Protein AF-A0A0C2GI86-F1 (afdb_monomer_lite)

pLDDT: mean 71.58, std 22.81, range [24.59, 97.38]

InterPro domains:
  IPR001680 WD40 repeat [PS50082] (89-107)
  IPR001680 WD40 repeat [SM00320] (8-50)
  IPR001680 WD40 repeat [SM00320] (57-102)
  IPR015943 WD40/YVTN repeat-like-containing domain superfamily [G3DSA:2.130.10.10] (7-127)
  IPR036322 WD40-repeat-containing domain superfamily [SSF50978] (24-114)
  IPR052779 WD repeat-containing protein 62 [PTHR45589] (11-136)

Radius of gyration: 18.7 Å; chains: 1; bounding box: 37×48×56 Å

Organism: NCBI:txid51022

Foldseek 3Di:
DPPLPDPDPVSVVDDDPPDDDFDFQEKDWDPDPQIKIKTFTQQQKIWIWTQDPPNVDIDTPDMDSNALGGWNYKAADDPVDDADDHQKIWTDGPQQKIWIFHPDDDPDDPHCLDDQPPVDNGTSDIDGNDPDRPSRDDPPPDPPDDDDDDDDDDDDDPDDDDDDPPDDDDD

Sequence (171 aa):
MDPAVASTAELLEVHPQGVTYPDVRALCCTSTAPETFISAYSDRSMFVFRRGDNPNQWSKLSSAMAHVGAVTAVKRYPSRFPYLPTGSFITGGVDGTVRIWSMEKNEDQICSVPGKNLLSPTLKKIIHVEENFASLVEPRGGEVPQETSNSSCLLIPIKSRLFCQIKDNLI

Secondary structure (DSSP, 8-state):
--GGG--SHHHHS---TT--PPPEEEEEE-SSSSPEEEEEETTSEEEEEEE-SSTT-EEEEEEEE--SS-EEEEEEPPTT-TTS-TT-EEEEETTSEEEEE--S--S--SS------SS-TTEEEEEES-S--GGGSPPP----PPP------------------------

Structure (mmCIF, N/CA/C/O backbone):
data_AF-A0A0C2GI86-F1
#
_entry.id   AF-A0A0C2GI86-F1
#
loop_
_atom_site.group_PDB
_atom_site.id
_atom_site.type_symbol
_atom_site.label_atom_id
_atom_site.label_alt_id
_atom_site.label_comp_id
_atom_site.label_asym_id
_atom_site.label_entity_id
_atom_site.label_seq_id
_atom_site.pdbx_PDB_ins_code
_atom_site.Cartn_x
_atom_site.Cartn_y
_atom_si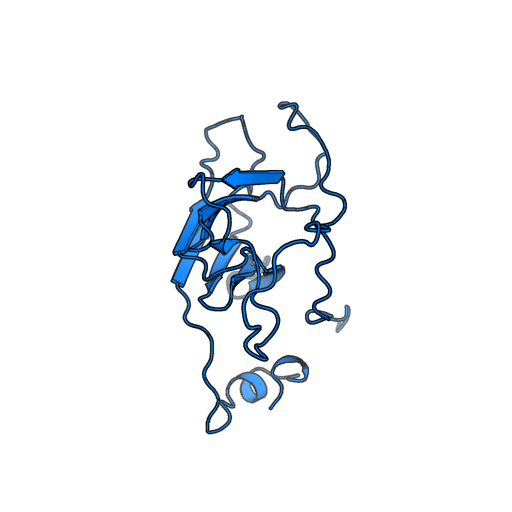te.Cartn_z
_atom_site.occupancy
_atom_site.B_iso_or_equiv
_atom_site.auth_seq_id
_atom_site.auth_comp_id
_atom_site.auth_asym_id
_atom_site.auth_atom_id
_atom_site.pdbx_PDB_model_num
ATOM 1 N N . MET A 1 1 ? 1.540 -27.333 -3.581 1.00 49.41 1 MET A N 1
ATOM 2 C CA . MET A 1 1 ? 2.927 -26.864 -3.709 1.00 49.41 1 MET A CA 1
ATOM 3 C C . MET A 1 1 ? 3.044 -25.570 -2.925 1.00 49.41 1 MET A C 1
ATOM 5 O O . MET A 1 1 ? 2.104 -24.787 -2.981 1.00 49.41 1 MET A O 1
ATOM 9 N N . ASP A 1 2 ? 4.120 -25.368 -2.166 1.00 45.53 2 ASP A N 1
ATOM 10 C CA . ASP A 1 2 ? 4.403 -24.056 -1.578 1.00 45.53 2 ASP A CA 1
ATOM 11 C C . ASP A 1 2 ? 4.848 -23.107 -2.711 1.00 45.53 2 ASP A C 1
ATOM 13 O O . ASP A 1 2 ? 5.862 -23.387 -3.357 1.00 45.53 2 ASP A O 1
ATOM 17 N N . PRO A 1 3 ? 4.114 -22.016 -3.006 1.00 50.34 3 PRO A N 1
ATOM 18 C CA . PRO A 1 3 ? 4.512 -21.078 -4.054 1.00 50.34 3 PRO A CA 1
ATOM 19 C C . PRO A 1 3 ? 5.892 -20.450 -3.790 1.00 50.34 3 PRO A C 1
ATOM 21 O O . PRO A 1 3 ? 6.529 -19.978 -4.727 1.00 50.34 3 PRO A O 1
ATOM 24 N N . ALA A 1 4 ? 6.402 -20.486 -2.551 1.00 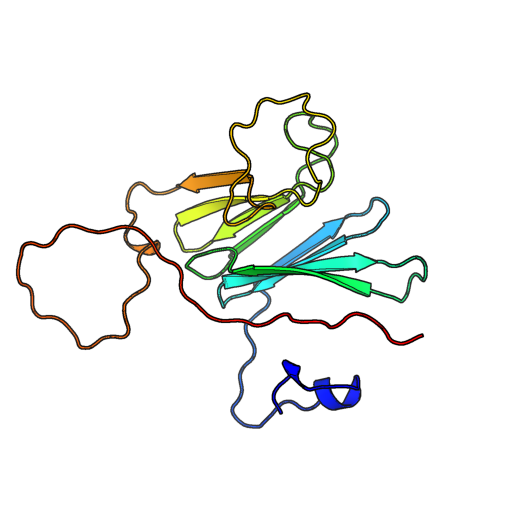43.72 4 ALA A N 1
ATOM 25 C CA . ALA A 1 4 ? 7.735 -19.997 -2.208 1.00 43.72 4 ALA A CA 1
ATOM 26 C C . ALA A 1 4 ? 8.892 -20.890 -2.700 1.00 43.72 4 ALA A C 1
ATOM 28 O O . ALA A 1 4 ? 10.037 -20.438 -2.692 1.00 43.72 4 ALA A O 1
ATOM 29 N N . VAL A 1 5 ? 8.625 -22.130 -3.134 1.00 47.97 5 VAL A N 1
ATOM 30 C CA . VAL A 1 5 ? 9.638 -23.033 -3.722 1.00 47.97 5 VAL A CA 1
ATOM 31 C C . VAL A 1 5 ? 9.468 -23.231 -5.230 1.00 47.97 5 VAL A C 1
ATOM 33 O O . VAL A 1 5 ? 10.187 -24.029 -5.830 1.00 47.97 5 VAL A O 1
ATOM 36 N N . ALA A 1 6 ? 8.526 -22.523 -5.858 1.00 45.94 6 ALA A N 1
ATOM 37 C CA . ALA A 1 6 ? 8.321 -22.604 -7.296 1.00 45.94 6 ALA A CA 1
ATOM 38 C C . ALA A 1 6 ? 9.479 -21.933 -8.048 1.00 45.94 6 ALA A C 1
ATOM 40 O O . ALA A 1 6 ? 9.755 -20.747 -7.874 1.00 45.94 6 ALA A O 1
ATOM 41 N N . SER A 1 7 ? 10.166 -22.710 -8.885 1.00 54.75 7 SER A N 1
ATOM 42 C CA . SER A 1 7 ? 11.280 -22.250 -9.722 1.00 54.75 7 SER A CA 1
ATOM 43 C C . SER A 1 7 ? 10.877 -21.971 -11.171 1.00 54.75 7 SER A C 1
ATOM 45 O O . SER A 1 7 ? 11.670 -21.404 -11.919 1.00 54.75 7 SER A O 1
ATOM 47 N N . THR A 1 8 ? 9.662 -22.351 -11.575 1.00 53.25 8 THR A N 1
ATOM 48 C CA . THR A 1 8 ? 9.111 -22.089 -12.911 1.00 53.25 8 THR A CA 1
ATOM 49 C C . THR A 1 8 ? 7.710 -21.493 -12.809 1.00 53.25 8 THR A C 1
ATOM 51 O O . THR A 1 8 ? 7.035 -21.630 -11.786 1.00 53.25 8 THR A O 1
ATOM 54 N N . ALA A 1 9 ? 7.267 -20.819 -13.873 1.00 58.44 9 ALA A N 1
ATOM 55 C CA . ALA A 1 9 ? 5.912 -20.281 -13.948 1.00 58.44 9 ALA A CA 1
ATOM 56 C C . ALA A 1 9 ? 4.857 -21.400 -13.921 1.00 58.44 9 ALA A C 1
ATOM 58 O O . ALA A 1 9 ? 3.862 -21.259 -13.222 1.00 58.44 9 ALA A O 1
ATOM 59 N N . GLU A 1 10 ? 5.110 -22.545 -14.567 1.00 61.53 10 GLU A N 1
ATOM 60 C CA . GLU A 1 10 ? 4.167 -23.679 -14.566 1.00 61.53 10 GLU A CA 1
ATOM 61 C C . GLU A 1 10 ? 3.954 -24.252 -13.158 1.00 61.53 10 GLU A C 1
ATOM 63 O O . GLU A 1 10 ? 2.867 -24.702 -12.809 1.00 61.53 10 GLU A O 1
ATOM 68 N N . LEU A 1 11 ? 4.981 -24.200 -12.306 1.00 56.94 11 LEU A N 1
ATOM 69 C CA . LEU A 1 11 ? 4.880 -24.614 -10.909 1.00 56.94 11 LEU A CA 1
ATOM 70 C C . LEU A 1 11 ? 3.994 -23.669 -10.077 1.00 56.94 11 LEU A C 1
ATOM 72 O O . LEU A 1 11 ? 3.358 -24.111 -9.120 1.00 56.94 11 LEU A O 1
ATOM 76 N N . LEU A 1 12 ? 3.906 -22.391 -10.460 1.00 57.06 12 LEU A N 1
ATOM 77 C CA . LEU A 1 12 ? 2.974 -21.423 -9.872 1.00 57.06 12 LEU A CA 1
ATOM 78 C C . LEU A 1 12 ? 1.537 -21.596 -10.389 1.00 57.06 12 LEU A C 1
ATOM 80 O O . LEU A 1 12 ? 0.605 -21.150 -9.723 1.00 57.06 12 LEU A O 1
ATOM 84 N N . GLU A 1 13 ? 1.341 -22.256 -11.534 1.00 59.75 13 GLU A N 1
ATOM 85 C CA . GLU A 1 13 ? 0.009 -22.566 -12.077 1.00 59.75 13 GLU A CA 1
ATOM 86 C C . GLU A 1 13 ? -0.670 -23.740 -11.350 1.00 59.75 13 GLU A C 1
ATOM 88 O O . GLU A 1 13 ? -1.875 -23.962 -11.493 1.00 59.75 13 GLU A O 1
ATOM 93 N N . VAL A 1 14 ? 0.072 -24.481 -10.519 1.00 64.12 14 VAL A N 1
ATOM 94 C CA . VAL A 1 14 ? -0.475 -25.587 -9.728 1.00 64.12 14 VAL A CA 1
ATOM 95 C C . VAL A 1 14 ? -1.225 -25.046 -8.513 1.00 64.12 14 VAL A C 1
ATOM 97 O O . VAL A 1 14 ? -0.643 -24.823 -7.451 1.00 64.12 14 VAL A O 1
ATOM 100 N N . HIS A 1 15 ? -2.546 -24.916 -8.639 1.00 65.00 15 HIS A N 1
ATOM 101 C CA . HIS A 1 15 ? -3.435 -24.649 -7.510 1.00 65.00 15 HIS A CA 1
ATOM 102 C C . HIS A 1 15 ? -3.737 -25.946 -6.736 1.00 65.00 15 HIS A C 1
ATOM 104 O O . HIS A 1 15 ? -4.450 -26.813 -7.252 1.00 65.00 15 HIS A O 1
ATOM 110 N N . PRO A 1 16 ? -3.213 -26.138 -5.510 1.00 74.38 16 PRO A N 1
ATOM 111 C CA . PRO A 1 16 ? -3.448 -27.373 -4.768 1.00 74.38 16 PRO A CA 1
ATOM 112 C C . PRO A 1 16 ? -4.926 -27.504 -4.379 1.00 74.38 16 PRO A C 1
ATOM 114 O O . PRO A 1 16 ? -5.572 -26.518 -4.026 1.00 74.38 16 PRO A O 1
ATOM 117 N N . GLN A 1 17 ? -5.468 -28.725 -4.402 1.00 75.75 17 GLN A N 1
ATOM 118 C CA . GLN A 1 17 ? -6.853 -28.957 -3.983 1.00 75.75 17 GLN A CA 1
ATOM 119 C C . GLN A 1 17 ? -7.080 -28.517 -2.530 1.00 75.75 17 GLN A C 1
ATOM 121 O O . GLN A 1 17 ? -6.270 -28.805 -1.650 1.00 75.75 17 GLN A O 1
ATOM 126 N N . GLY A 1 18 ? -8.201 -27.834 -2.288 1.00 78.19 18 GLY A N 1
ATOM 127 C CA . GLY A 1 18 ? -8.594 -27.361 -0.958 1.00 78.19 18 GLY A CA 1
ATOM 128 C C . GLY A 1 18 ? -7.862 -26.105 -0.472 1.00 78.19 18 GLY A C 1
ATOM 129 O O . GLY A 1 18 ? -8.077 -25.697 0.666 1.00 78.19 18 GLY A O 1
ATOM 130 N N . VAL A 1 19 ? -7.016 -25.489 -1.302 1.00 76.19 19 VAL A N 1
ATOM 131 C CA . VAL A 1 19 ? -6.406 -24.186 -1.008 1.00 76.19 19 VAL A CA 1
ATOM 132 C C . VAL A 1 19 ? -7.310 -23.069 -1.531 1.00 76.19 19 VAL A C 1
ATOM 134 O O . VAL A 1 19 ? -7.966 -23.218 -2.558 1.00 76.19 19 VAL A O 1
ATOM 137 N N . THR A 1 20 ? -7.341 -21.951 -0.810 1.00 76.31 20 THR A N 1
ATOM 138 C CA . THR A 1 20 ? -7.996 -20.714 -1.241 1.00 76.31 20 THR A CA 1
ATOM 139 C C . THR A 1 20 ? -6.972 -19.596 -1.158 1.00 76.31 20 THR A C 1
ATOM 141 O O . THR A 1 20 ? -6.382 -19.373 -0.099 1.00 76.31 20 THR A O 1
ATOM 144 N N . TYR A 1 21 ? -6.746 -18.894 -2.265 1.00 76.06 21 TYR A N 1
ATOM 145 C CA . TYR A 1 21 ? -5.915 -17.695 -2.267 1.00 76.06 21 TYR A CA 1
ATOM 146 C C . TYR A 1 21 ? -6.706 -16.477 -1.789 1.00 76.06 21 TYR A C 1
ATOM 148 O O . TYR A 1 21 ? -7.921 -16.424 -1.979 1.00 76.06 21 TYR A O 1
ATOM 156 N N . PRO A 1 22 ? -6.038 -15.497 -1.162 1.00 78.44 22 PRO A N 1
ATOM 157 C CA . PRO A 1 22 ? -6.709 -14.289 -0.718 1.00 78.44 22 PRO A CA 1
ATOM 158 C C . PRO A 1 22 ? -7.231 -13.475 -1.906 1.00 78.44 22 PRO A C 1
ATOM 160 O O . PRO A 1 22 ? -6.565 -13.347 -2.936 1.00 78.44 22 PRO A O 1
ATOM 163 N N . ASP A 1 23 ? -8.403 -12.870 -1.730 1.00 85.50 23 ASP A N 1
ATOM 164 C CA . ASP A 1 23 ? -8.996 -12.003 -2.741 1.00 85.50 23 ASP A CA 1
ATOM 165 C C . ASP A 1 23 ? -8.127 -10.762 -2.938 1.00 85.50 23 ASP A C 1
ATOM 167 O O . ASP A 1 23 ? -7.755 -10.087 -1.971 1.00 85.50 23 ASP A O 1
ATOM 171 N N . VAL A 1 24 ? -7.901 -10.383 -4.194 1.00 88.19 24 VAL A N 1
ATOM 172 C CA . VAL A 1 24 ? -7.424 -9.038 -4.520 1.00 88.19 24 VAL A CA 1
ATOM 173 C C . VAL A 1 24 ? -8.559 -8.054 -4.243 1.00 88.19 24 VAL A C 1
ATOM 175 O O . VAL A 1 24 ? -9.597 -8.083 -4.903 1.00 88.19 24 VAL A O 1
ATOM 178 N N . ARG A 1 25 ? -8.370 -7.165 -3.268 1.00 90.19 25 ARG A N 1
ATOM 179 C CA . ARG A 1 25 ? -9.387 -6.187 -2.845 1.00 90.19 25 ARG A CA 1
ATOM 180 C C . ARG A 1 25 ? -9.196 -4.814 -3.463 1.00 90.19 25 ARG A C 1
ATOM 182 O O . ARG A 1 25 ? -10.170 -4.096 -3.665 1.00 90.19 25 ARG A O 1
ATOM 189 N N . ALA A 1 26 ? -7.958 -4.442 -3.768 1.00 92.50 26 ALA A N 1
ATOM 190 C CA . ALA A 1 26 ? -7.656 -3.157 -4.377 1.00 92.50 26 ALA A CA 1
ATOM 191 C C . ALA A 1 26 ? -6.398 -3.234 -5.241 1.00 92.50 26 ALA A C 1
ATOM 193 O O . ALA A 1 26 ? -5.414 -3.878 -4.874 1.00 92.50 26 ALA A O 1
ATOM 194 N N . LEU A 1 27 ? -6.434 -2.521 -6.367 1.00 93.75 27 LEU A N 1
ATOM 195 C CA . LEU A 1 27 ? -5.327 -2.388 -7.306 1.00 93.75 27 LEU A CA 1
ATOM 196 C C . LEU A 1 27 ? -5.051 -0.916 -7.603 1.00 93.75 27 LEU A C 1
ATOM 198 O O . LEU A 1 27 ? -5.970 -0.094 -7.646 1.00 93.75 27 LEU A O 1
ATOM 202 N N . CYS A 1 28 ? -3.785 -0.580 -7.836 1.00 93.00 28 CYS A N 1
ATOM 203 C CA . CYS A 1 28 ? -3.403 0.762 -8.255 1.00 93.00 28 CYS A CA 1
ATOM 204 C C . CYS A 1 28 ? -2.128 0.737 -9.104 1.00 93.00 28 CYS A C 1
ATOM 206 O O . CYS A 1 28 ? -1.122 0.190 -8.662 1.00 93.00 28 CYS A O 1
ATOM 208 N N . CYS A 1 29 ? -2.147 1.347 -10.290 1.00 87.81 29 CYS A N 1
ATOM 209 C CA . CYS A 1 29 ? -0.968 1.510 -11.144 1.00 87.81 29 CYS A CA 1
ATOM 210 C C . CYS A 1 29 ? -0.501 2.973 -11.205 1.00 87.81 29 CYS A C 1
ATOM 212 O O . CYS A 1 29 ? -1.275 3.903 -10.956 1.00 87.81 29 CYS A O 1
ATOM 214 N N . THR A 1 30 ? 0.774 3.188 -11.529 1.00 80.12 30 THR A N 1
ATOM 215 C CA . THR A 1 30 ? 1.273 4.487 -11.996 1.00 80.12 30 THR A CA 1
ATOM 216 C C . THR A 1 30 ? 1.250 4.524 -13.513 1.00 80.12 30 THR A C 1
ATOM 218 O O . THR A 1 30 ? 1.459 3.508 -14.149 1.00 80.12 30 THR A O 1
ATOM 221 N N . SER A 1 31 ? 1.020 5.694 -14.102 1.00 67.81 31 SER A N 1
ATOM 222 C CA . SER A 1 31 ? 1.203 5.922 -15.543 1.00 67.81 31 SER A CA 1
ATOM 223 C C . SER A 1 31 ? 2.566 6.546 -15.872 1.00 67.81 31 SER A C 1
ATOM 225 O O . SER A 1 31 ? 2.921 6.690 -17.037 1.00 67.81 31 SER A O 1
ATOM 227 N N . THR A 1 32 ? 3.333 6.936 -14.849 1.00 69.88 32 THR A N 1
ATOM 228 C CA . THR A 1 32 ? 4.669 7.533 -14.973 1.00 69.88 32 THR A CA 1
ATOM 229 C C . THR A 1 32 ? 5.757 6.472 -14.844 1.00 69.88 32 THR A C 1
ATOM 231 O O . THR A 1 32 ? 5.641 5.583 -13.997 1.00 69.88 32 THR A O 1
ATOM 234 N N . ALA A 1 33 ? 6.818 6.597 -15.645 1.00 68.50 33 ALA A N 1
ATOM 235 C CA . ALA A 1 33 ? 7.956 5.682 -15.647 1.00 68.50 33 ALA A CA 1
ATOM 236 C C . ALA A 1 33 ? 8.891 5.890 -14.426 1.00 68.50 33 ALA A C 1
ATOM 238 O O . ALA A 1 33 ? 9.117 7.038 -14.041 1.00 68.50 33 ALA A O 1
ATOM 239 N N . PRO A 1 34 ? 9.462 4.814 -13.843 1.00 74.31 34 PRO A N 1
ATOM 240 C CA . PRO A 1 34 ? 9.133 3.419 -14.125 1.00 74.31 34 PRO A CA 1
ATOM 241 C C . PRO A 1 34 ? 7.736 3.074 -13.595 1.00 74.31 34 PRO A C 1
ATOM 243 O O . PRO A 1 34 ? 7.361 3.450 -12.482 1.00 74.31 34 PRO A O 1
ATOM 246 N N . GLU A 1 35 ? 6.964 2.358 -14.413 1.00 86.25 35 GLU A N 1
ATOM 247 C CA . GLU A 1 35 ? 5.601 1.971 -14.065 1.00 86.25 35 GLU A CA 1
ATOM 248 C C . GLU A 1 35 ? 5.619 1.059 -12.835 1.00 86.25 35 GLU A C 1
ATOM 250 O O . GLU A 1 35 ? 6.438 0.145 -12.723 1.00 86.25 35 GLU A O 1
ATOM 255 N N . THR A 1 36 ? 4.721 1.307 -11.892 1.00 87.94 36 THR A N 1
ATOM 256 C CA . THR A 1 36 ? 4.546 0.475 -10.708 1.00 87.94 36 THR A CA 1
ATOM 257 C C . THR A 1 36 ? 3.098 0.064 -10.590 1.00 87.94 36 THR A C 1
ATOM 259 O O . THR A 1 36 ? 2.190 0.812 -10.947 1.00 87.94 36 THR A O 1
ATOM 262 N N . PHE A 1 37 ? 2.888 -1.129 -10.061 1.00 90.88 37 PHE A N 1
ATOM 263 C CA . PHE A 1 37 ? 1.573 -1.679 -9.800 1.00 90.88 37 PHE A CA 1
ATOM 264 C C . PHE A 1 37 ? 1.525 -2.182 -8.363 1.00 90.88 37 PHE A C 1
ATOM 266 O O . PHE A 1 37 ? 2.469 -2.801 -7.876 1.00 90.88 37 PHE A O 1
ATOM 273 N N . ILE A 1 38 ? 0.434 -1.883 -7.672 1.00 92.56 38 ILE A N 1
ATOM 274 C CA . ILE A 1 38 ? 0.209 -2.244 -6.280 1.00 92.56 38 ILE A CA 1
ATOM 275 C C . ILE A 1 38 ? -1.031 -3.120 -6.229 1.00 92.56 38 ILE A C 1
ATOM 277 O O . ILE A 1 38 ? -2.092 -2.710 -6.700 1.00 92.56 38 ILE A O 1
ATOM 281 N N . SER A 1 39 ? -0.897 -4.288 -5.612 1.00 92.56 39 SER A N 1
ATOM 282 C CA . SER A 1 39 ? -2.002 -5.192 -5.305 1.00 92.56 39 SER A CA 1
ATOM 283 C C . SER A 1 39 ? -2.141 -5.342 -3.800 1.00 92.56 39 SER A C 1
ATOM 285 O O . SER A 1 39 ? -1.143 -5.627 -3.133 1.00 92.56 39 SER A O 1
ATOM 287 N N . ALA A 1 40 ? -3.351 -5.184 -3.273 1.00 94.06 40 ALA A N 1
ATOM 288 C CA . ALA A 1 40 ? -3.644 -5.398 -1.864 1.00 94.06 40 ALA A CA 1
ATOM 289 C C . ALA A 1 40 ? -4.798 -6.380 -1.666 1.00 94.06 40 ALA A C 1
ATOM 291 O O . ALA A 1 40 ? -5.736 -6.427 -2.469 1.00 94.06 40 ALA A O 1
ATOM 292 N N . TYR A 1 41 ? -4.705 -7.155 -0.590 1.00 92.94 41 TYR A N 1
ATOM 293 C CA . TYR A 1 41 ? -5.426 -8.412 -0.446 1.00 92.94 41 TYR A CA 1
ATOM 294 C C . TYR A 1 41 ? -6.279 -8.473 0.828 1.00 92.94 41 TYR A C 1
ATOM 296 O O . TYR A 1 41 ? -6.113 -7.693 1.776 1.00 92.94 41 TYR A O 1
ATOM 304 N N . SER A 1 42 ? -7.200 -9.437 0.860 1.00 93.12 42 SER A N 1
ATOM 305 C CA . SER A 1 42 ? -8.055 -9.716 2.020 1.00 93.12 42 SER A CA 1
ATOM 306 C C . SER A 1 42 ? -7.297 -10.282 3.225 1.00 93.12 42 SER A C 1
ATOM 308 O O . SER A 1 42 ? -7.762 -10.142 4.352 1.00 93.12 42 SER A O 1
ATOM 310 N N . ASP A 1 43 ? -6.119 -10.872 3.020 1.00 89.94 43 ASP A N 1
ATOM 311 C CA . ASP A 1 43 ? -5.250 -11.411 4.076 1.00 89.94 43 ASP A CA 1
ATOM 312 C C . ASP A 1 43 ? -4.305 -10.365 4.685 1.00 89.94 43 ASP A C 1
ATOM 314 O O . ASP A 1 43 ? -3.333 -10.718 5.353 1.00 89.94 43 ASP A O 1
ATOM 318 N N . ARG A 1 44 ? -4.607 -9.074 4.480 1.00 93.06 44 ARG A N 1
ATOM 319 C CA . ARG A 1 44 ? -3.855 -7.910 4.980 1.00 93.06 44 ARG A CA 1
ATOM 320 C C . ARG A 1 44 ? -2.572 -7.610 4.209 1.00 93.06 44 ARG A C 1
ATOM 322 O O . ARG A 1 44 ? -1.933 -6.587 4.473 1.00 93.06 44 ARG A O 1
ATOM 329 N N . SER A 1 45 ? -2.168 -8.478 3.287 1.00 90.94 45 SER A N 1
ATOM 330 C CA . SER A 1 45 ? -0.936 -8.290 2.537 1.00 90.94 45 SER A CA 1
ATOM 331 C C . SER A 1 45 ? -1.087 -7.222 1.448 1.00 90.94 45 SER A C 1
ATOM 333 O O . SER A 1 45 ? -2.177 -6.931 0.943 1.00 90.94 45 SER A O 1
ATOM 335 N N . MET A 1 46 ? 0.035 -6.605 1.086 1.00 92.31 46 MET A N 1
ATOM 336 C CA . MET A 1 46 ? 0.167 -5.777 -0.107 1.00 92.31 46 MET A CA 1
ATOM 337 C C . MET A 1 46 ? 1.494 -6.061 -0.795 1.00 92.31 46 MET A C 1
ATOM 339 O O . MET A 1 46 ? 2.527 -6.161 -0.125 1.00 92.31 46 MET A O 1
ATOM 343 N N . PHE A 1 47 ? 1.478 -6.120 -2.124 1.00 90.56 47 PHE A N 1
ATOM 344 C CA . PHE A 1 47 ? 2.666 -6.263 -2.962 1.00 90.56 47 PHE A CA 1
ATOM 345 C C . PHE A 1 47 ? 2.795 -5.071 -3.904 1.00 90.56 47 PHE A C 1
ATOM 347 O O . PHE A 1 47 ? 1.806 -4.579 -4.447 1.00 90.56 47 PHE A O 1
ATOM 354 N N . VAL A 1 48 ? 4.033 -4.625 -4.094 1.00 88.81 48 VAL A N 1
ATOM 355 C CA . VAL A 1 48 ? 4.399 -3.577 -5.045 1.00 88.81 48 VAL A CA 1
ATOM 356 C C . VAL A 1 48 ? 5.288 -4.206 -6.102 1.00 88.81 48 VAL A C 1
ATOM 358 O O . VAL A 1 48 ? 6.292 -4.835 -5.770 1.00 88.81 48 VAL A O 1
ATOM 361 N N . PHE A 1 49 ? 4.936 -4.003 -7.360 1.00 89.31 49 PHE A N 1
ATOM 362 C CA . PHE A 1 49 ? 5.674 -4.452 -8.528 1.00 89.31 49 PHE A CA 1
ATOM 363 C C . PHE A 1 49 ? 6.165 -3.245 -9.315 1.00 89.31 49 PHE A C 1
ATOM 365 O O . PHE A 1 49 ? 5.538 -2.183 -9.301 1.00 89.31 49 PHE A O 1
ATOM 372 N N . ARG A 1 50 ? 7.288 -3.413 -10.004 1.00 87.44 50 ARG A N 1
ATOM 373 C CA . ARG A 1 50 ? 7.863 -2.423 -10.907 1.00 87.44 50 ARG A CA 1
ATOM 374 C C . ARG A 1 50 ? 8.039 -3.052 -12.282 1.00 87.44 50 ARG A C 1
ATOM 376 O O . ARG A 1 50 ? 8.479 -4.196 -12.385 1.00 87.44 50 ARG A O 1
ATOM 383 N N . ARG A 1 51 ? 7.716 -2.292 -13.320 1.00 88.50 51 ARG A N 1
ATOM 384 C CA . ARG A 1 51 ? 8.001 -2.648 -14.704 1.00 88.50 51 ARG A CA 1
ATOM 385 C C . ARG A 1 51 ? 9.494 -2.488 -14.967 1.00 88.50 51 ARG A C 1
ATOM 387 O O . ARG A 1 51 ? 10.071 -1.459 -14.613 1.00 88.50 51 ARG A O 1
ATOM 394 N N . GLY A 1 52 ? 10.112 -3.527 -15.517 1.00 86.06 52 GLY A N 1
ATOM 395 C CA . GLY A 1 52 ? 11.500 -3.478 -15.964 1.00 86.06 52 GLY A CA 1
ATOM 396 C C . GLY A 1 52 ? 11.648 -2.681 -17.258 1.00 86.06 52 GLY A C 1
ATOM 397 O O . GLY A 1 52 ? 10.674 -2.154 -17.798 1.00 86.06 52 GLY A O 1
ATOM 398 N N . ASP A 1 53 ? 12.871 -2.638 -17.778 1.00 86.06 53 ASP A N 1
ATOM 399 C CA . ASP A 1 53 ? 13.164 -1.971 -19.052 1.00 86.06 53 ASP A CA 1
ATOM 400 C C . ASP A 1 53 ? 12.454 -2.664 -20.224 1.00 86.06 53 ASP A C 1
ATOM 402 O O . ASP A 1 53 ? 12.008 -2.015 -21.171 1.00 86.06 53 ASP A O 1
ATOM 406 N N . ASN A 1 54 ? 12.288 -3.989 -20.141 1.00 85.69 54 ASN A N 1
ATOM 407 C CA . ASN A 1 54 ? 11.423 -4.725 -21.050 1.00 85.69 54 ASN A CA 1
ATOM 408 C C . ASN A 1 54 ? 9.948 -4.507 -20.652 1.00 85.69 54 ASN A C 1
ATOM 410 O O . ASN A 1 54 ? 9.562 -4.875 -19.539 1.00 85.69 54 ASN A O 1
ATOM 414 N N . PRO A 1 55 ? 9.084 -4.004 -21.557 1.00 80.19 55 PRO A N 1
ATOM 415 C CA . PRO A 1 55 ? 7.681 -3.740 -21.254 1.00 80.19 55 PRO A CA 1
ATOM 416 C C . PRO A 1 55 ? 6.891 -4.963 -20.765 1.00 80.19 55 PRO A C 1
ATOM 418 O O . PRO A 1 55 ? 5.893 -4.798 -20.068 1.00 80.19 55 PRO A O 1
ATOM 421 N N . ASN A 1 56 ? 7.300 -6.181 -21.107 1.00 81.19 56 ASN A N 1
ATOM 422 C CA . ASN A 1 56 ? 6.604 -7.399 -20.684 1.00 81.19 56 ASN A CA 1
ATOM 423 C C . ASN A 1 56 ? 7.132 -7.956 -19.356 1.00 81.19 56 ASN A C 1
ATOM 425 O O . ASN A 1 56 ? 6.605 -8.943 -18.849 1.00 81.19 56 ASN A O 1
ATOM 429 N N . GLN A 1 57 ? 8.163 -7.334 -18.785 1.00 84.44 57 GLN A N 1
ATOM 430 C CA . GLN A 1 57 ? 8.803 -7.798 -17.569 1.00 84.44 57 GLN A CA 1
ATOM 431 C C . GLN A 1 57 ? 8.349 -6.973 -16.366 1.00 84.44 57 GLN A C 1
ATOM 433 O O . GLN A 1 57 ? 8.470 -5.748 -16.334 1.00 84.44 57 GLN A O 1
ATOM 438 N N . TRP A 1 58 ? 7.886 -7.671 -15.334 1.00 85.38 58 TRP A N 1
ATOM 439 C CA . TRP A 1 58 ? 7.567 -7.097 -14.034 1.00 85.38 58 TRP A CA 1
ATOM 440 C C . TRP A 1 58 ? 8.378 -7.800 -12.956 1.00 85.38 58 TRP A C 1
ATOM 442 O O . TRP A 1 58 ? 8.528 -9.020 -12.977 1.00 85.38 58 TRP A O 1
ATOM 452 N N . SER A 1 59 ? 8.885 -7.033 -11.998 1.00 82.94 59 SER A N 1
ATOM 453 C CA . SER A 1 59 ? 9.585 -7.555 -10.828 1.00 82.94 59 SER A CA 1
ATOM 454 C C . SER A 1 59 ? 8.894 -7.103 -9.549 1.00 82.94 59 SER A C 1
ATOM 456 O O . SER A 1 59 ? 8.356 -5.996 -9.452 1.00 82.94 59 SER A O 1
ATOM 458 N N . LYS A 1 60 ? 8.878 -7.978 -8.541 1.00 83.88 60 LYS A N 1
ATOM 459 C CA . LYS A 1 60 ? 8.354 -7.642 -7.217 1.00 83.88 60 LYS A CA 1
ATOM 460 C C . LYS A 1 60 ? 9.348 -6.718 -6.516 1.00 83.88 60 LYS A C 1
ATOM 462 O O . LYS A 1 60 ? 10.466 -7.119 -6.215 1.00 83.88 60 LYS A O 1
ATOM 467 N N . LEU A 1 61 ? 8.923 -5.492 -6.233 1.00 83.00 61 LEU A N 1
ATOM 468 C CA . LEU A 1 61 ? 9.716 -4.490 -5.527 1.00 83.00 61 LEU A CA 1
ATOM 469 C C . LEU A 1 61 ? 9.631 -4.668 -4.008 1.00 83.00 61 LEU A C 1
ATOM 471 O O . LEU A 1 61 ? 10.613 -4.464 -3.300 1.00 83.00 61 LEU A O 1
ATOM 475 N N . SER A 1 62 ? 8.443 -4.987 -3.487 1.00 85.00 62 SER A N 1
ATOM 476 C CA . SER A 1 62 ? 8.229 -5.120 -2.045 1.00 85.00 62 SER A CA 1
ATOM 477 C C . SER A 1 62 ? 6.973 -5.917 -1.707 1.00 85.00 62 SER A C 1
ATOM 479 O O . SER A 1 62 ? 6.037 -6.009 -2.503 1.00 85.00 62 SER A O 1
ATOM 481 N N . SER A 1 63 ? 6.949 -6.461 -0.493 1.00 87.44 63 SER A N 1
ATOM 482 C CA . SER A 1 63 ? 5.764 -7.006 0.162 1.00 87.44 63 SER A CA 1
ATOM 483 C C . SER A 1 63 ? 5.703 -6.571 1.614 1.00 87.44 63 SER A C 1
ATOM 485 O O . SER A 1 63 ? 6.733 -6.537 2.286 1.00 87.44 63 SER A O 1
ATOM 487 N N . ALA A 1 64 ? 4.498 -6.303 2.104 1.00 87.44 64 ALA A N 1
ATOM 488 C CA . ALA A 1 64 ? 4.257 -5.975 3.501 1.00 87.44 64 ALA A CA 1
ATOM 489 C C . ALA A 1 64 ? 2.901 -6.511 3.968 1.00 87.44 64 ALA A C 1
ATOM 491 O O . ALA A 1 64 ? 1.957 -6.591 3.184 1.00 87.44 64 ALA A O 1
ATOM 492 N N . MET A 1 65 ? 2.796 -6.794 5.267 1.00 92.00 65 MET A N 1
ATOM 493 C CA . MET A 1 65 ? 1.507 -6.860 5.956 1.00 92.00 65 MET A CA 1
ATOM 494 C C . MET A 1 65 ? 1.044 -5.420 6.166 1.00 92.00 65 MET A C 1
ATOM 496 O O . MET A 1 65 ? 1.528 -4.721 7.058 1.00 92.00 65 MET A O 1
ATOM 500 N N . ALA A 1 66 ? 0.200 -4.936 5.259 1.00 92.19 66 ALA A N 1
ATOM 501 C CA . ALA A 1 66 ? -0.149 -3.527 5.177 1.00 92.19 66 ALA A CA 1
ATOM 502 C C . ALA A 1 66 ? -0.969 -3.081 6.387 1.00 92.19 66 ALA A C 1
ATOM 504 O O . ALA A 1 66 ? -0.727 -2.000 6.917 1.00 92.19 66 ALA A O 1
ATOM 505 N N . HIS A 1 67 ? -1.897 -3.928 6.830 1.00 94.31 67 HIS A N 1
ATOM 506 C CA . HIS A 1 67 ? -2.880 -3.657 7.877 1.00 94.31 67 HIS A CA 1
ATOM 507 C C . HIS A 1 67 ? -2.960 -4.826 8.877 1.00 94.31 67 HIS A C 1
ATOM 509 O O . HIS A 1 67 ? -2.343 -5.872 8.677 1.00 94.31 67 HIS A O 1
ATOM 515 N N . VAL A 1 68 ? -3.689 -4.644 9.980 1.00 92.94 68 VAL A N 1
ATOM 516 C CA . VAL A 1 68 ? -4.060 -5.742 10.899 1.00 92.94 68 VAL A CA 1
ATOM 517 C C . VAL A 1 68 ? -5.252 -6.531 10.343 1.00 92.94 68 VAL A C 1
ATOM 519 O O . VAL A 1 68 ? -5.373 -7.730 10.580 1.00 92.94 68 VAL A O 1
ATOM 522 N N . GLY A 1 69 ? -6.090 -5.877 9.535 1.00 91.31 69 GLY A N 1
ATOM 523 C CA . GLY A 1 69 ? -7.227 -6.463 8.825 1.00 91.31 69 GLY A CA 1
ATOM 524 C C . GLY A 1 69 ? -7.086 -6.406 7.299 1.00 91.31 69 GLY A C 1
ATOM 525 O O . GLY A 1 69 ? -6.085 -5.925 6.767 1.00 91.31 69 GLY A O 1
ATOM 526 N N . ALA A 1 70 ? -8.103 -6.902 6.591 1.00 93.94 70 ALA A N 1
ATOM 527 C CA . ALA A 1 70 ? -8.193 -6.822 5.135 1.00 93.94 70 ALA A CA 1
ATOM 528 C C . ALA A 1 70 ? -7.967 -5.389 4.625 1.00 93.94 70 ALA A C 1
ATOM 530 O O . ALA A 1 70 ? -8.529 -4.428 5.163 1.00 93.94 70 ALA A O 1
ATOM 531 N N . VAL A 1 71 ? -7.176 -5.255 3.558 1.00 96.25 71 VAL A N 1
ATOM 532 C CA . VAL A 1 71 ? -6.987 -3.968 2.885 1.00 96.25 71 VAL A CA 1
ATOM 533 C C . VAL A 1 71 ? -8.209 -3.701 2.014 1.00 96.25 71 VAL A C 1
ATOM 535 O O . VAL A 1 71 ? -8.632 -4.560 1.245 1.00 96.25 71 VAL A O 1
ATOM 538 N N . THR A 1 72 ? -8.792 -2.515 2.131 1.00 96.44 72 THR A N 1
ATOM 539 C CA . THR A 1 72 ? -10.027 -2.138 1.428 1.00 96.44 72 THR A CA 1
ATOM 540 C C . THR A 1 72 ? -9.784 -1.126 0.320 1.00 96.44 72 THR A C 1
ATOM 542 O O . THR A 1 72 ? -10.569 -1.043 -0.621 1.00 96.44 72 THR A O 1
ATOM 545 N N . ALA A 1 73 ? -8.694 -0.363 0.400 1.00 96.44 73 ALA A N 1
ATOM 546 C CA . ALA A 1 73 ? -8.371 0.651 -0.588 1.00 96.44 73 ALA A CA 1
ATOM 547 C C . ALA A 1 73 ? -6.862 0.807 -0.766 1.00 96.44 73 ALA A C 1
ATOM 549 O O . ALA A 1 73 ? -6.094 0.737 0.191 1.00 96.44 73 ALA A O 1
ATOM 550 N N . VAL A 1 74 ? -6.461 1.105 -2.000 1.00 96.19 74 VAL A N 1
ATOM 551 C CA . VAL A 1 74 ? -5.120 1.573 -2.354 1.00 96.19 74 VAL A CA 1
ATOM 552 C C . VAL A 1 74 ? -5.280 2.719 -3.342 1.00 96.19 74 VAL A C 1
ATOM 554 O O . VAL A 1 74 ? -5.974 2.580 -4.351 1.00 96.19 74 VAL A O 1
ATOM 557 N N . LYS A 1 75 ? -4.648 3.861 -3.065 1.00 94.69 75 LYS A N 1
ATOM 558 C CA . LYS A 1 75 ? -4.637 5.022 -3.960 1.00 94.69 75 LYS A CA 1
ATOM 559 C C . LYS A 1 75 ? -3.251 5.640 -4.031 1.00 94.69 75 LYS A C 1
ATOM 561 O O . LYS A 1 75 ? -2.586 5.842 -3.018 1.00 94.69 75 LYS A O 1
ATOM 566 N N . ARG A 1 76 ? -2.828 5.983 -5.244 1.00 90.25 76 ARG A N 1
ATOM 567 C CA . ARG A 1 76 ? -1.617 6.770 -5.477 1.00 90.25 76 ARG A CA 1
ATOM 568 C C . ARG A 1 76 ? -1.780 8.175 -4.920 1.00 90.25 76 ARG A C 1
ATOM 570 O O . ARG A 1 76 ? -2.823 8.803 -5.096 1.00 90.25 76 ARG A O 1
ATOM 577 N N . TYR A 1 77 ? -0.718 8.677 -4.304 1.00 89.00 77 TYR A N 1
ATOM 578 C CA . TYR A 1 77 ? -0.632 10.090 -3.997 1.00 89.00 77 TYR A CA 1
ATOM 579 C C . TYR A 1 77 ? -0.372 10.873 -5.296 1.00 89.00 77 TYR A C 1
ATOM 581 O O . TYR A 1 77 ? 0.529 10.491 -6.053 1.00 89.00 77 TYR A O 1
ATOM 589 N N . PRO A 1 78 ? -1.153 11.924 -5.604 1.00 86.44 78 PRO A N 1
ATOM 590 C CA . PRO A 1 78 ? -0.954 12.691 -6.828 1.00 86.44 78 PRO A CA 1
ATOM 591 C C . PRO A 1 78 ? 0.389 13.427 -6.809 1.00 86.44 78 PRO A C 1
ATOM 593 O O . PRO A 1 78 ? 0.651 14.208 -5.899 1.00 86.44 78 PRO A O 1
ATOM 596 N N . SER A 1 79 ? 1.200 13.247 -7.855 1.00 81.12 79 SER A N 1
ATOM 597 C CA . SER A 1 79 ? 2.536 13.860 -7.981 1.00 81.12 79 SER A CA 1
ATOM 598 C C . SER A 1 79 ? 2.526 15.390 -8.040 1.00 81.12 79 SER A C 1
ATOM 600 O O . SER A 1 79 ? 3.547 16.021 -7.807 1.00 81.12 79 SER A O 1
ATOM 602 N N . ARG A 1 80 ? 1.373 16.005 -8.329 1.00 83.56 80 ARG A N 1
ATOM 603 C CA . ARG A 1 80 ? 1.212 17.468 -8.345 1.00 83.56 80 ARG A CA 1
ATOM 604 C C . ARG A 1 80 ? 1.293 18.119 -6.962 1.00 83.56 80 ARG A C 1
ATOM 606 O O . ARG A 1 80 ? 1.368 19.340 -6.882 1.00 83.56 80 ARG A O 1
ATOM 613 N N . PHE A 1 81 ? 1.186 17.337 -5.888 1.00 85.06 81 PHE A N 1
ATOM 614 C CA . PHE A 1 81 ? 1.229 17.859 -4.529 1.00 85.06 81 PHE A CA 1
ATOM 615 C C . PHE A 1 81 ? 2.609 17.599 -3.905 1.00 85.06 81 PHE A C 1
ATOM 617 O O . PHE A 1 81 ? 3.101 16.479 -3.994 1.00 85.06 81 PHE A O 1
ATOM 624 N N . PRO A 1 82 ? 3.230 18.592 -3.245 1.00 82.81 82 PRO A N 1
ATOM 625 C CA . PRO A 1 82 ? 4.618 18.489 -2.788 1.00 82.81 82 PRO A CA 1
ATOM 626 C C . PRO A 1 82 ? 4.781 17.876 -1.386 1.00 82.81 82 PRO A C 1
ATOM 628 O O . PRO A 1 82 ? 5.895 17.810 -0.876 1.00 82.81 82 PRO A O 1
ATOM 631 N N . TYR A 1 83 ? 3.694 17.469 -0.719 1.00 83.12 83 TYR A N 1
ATOM 632 C CA . TYR A 1 83 ? 3.749 17.096 0.703 1.00 83.12 83 TYR A CA 1
ATOM 633 C C . TYR A 1 83 ? 4.300 15.692 0.961 1.00 83.12 83 TYR A C 1
ATOM 635 O O . TYR A 1 83 ? 4.701 15.387 2.083 1.00 83.12 83 TYR A O 1
ATOM 643 N N . LEU A 1 84 ? 4.284 14.824 -0.051 1.00 83.56 84 LEU A N 1
ATOM 644 C CA . LEU A 1 84 ? 4.852 13.484 0.024 1.00 83.56 84 LEU A CA 1
ATOM 645 C C . LEU A 1 84 ? 5.779 13.255 -1.172 1.00 83.56 84 LEU A C 1
ATOM 647 O O . LEU A 1 84 ? 5.509 13.797 -2.245 1.00 83.56 84 LEU A O 1
ATOM 651 N N . PRO A 1 85 ? 6.822 12.420 -1.014 1.00 81.19 85 PRO A N 1
ATOM 652 C CA . PRO A 1 85 ? 7.711 12.075 -2.115 1.00 81.19 85 PRO A CA 1
ATOM 653 C C . PRO A 1 85 ? 6.948 11.506 -3.314 1.00 81.19 85 PRO A C 1
ATOM 655 O O . PRO A 1 85 ? 5.855 10.929 -3.162 1.00 81.19 85 PRO A O 1
ATOM 658 N N . THR A 1 86 ? 7.551 11.590 -4.498 1.00 79.50 86 THR A N 1
ATOM 659 C CA . THR A 1 86 ? 7.028 10.871 -5.663 1.00 79.50 86 THR A CA 1
ATOM 660 C C . THR A 1 86 ? 7.013 9.373 -5.336 1.00 79.50 86 THR A C 1
ATOM 662 O O . THR A 1 86 ? 7.590 8.900 -4.357 1.00 79.50 86 THR A O 1
ATOM 665 N N . GLY A 1 87 ? 6.178 8.586 -6.012 1.00 81.25 87 GLY A N 1
ATOM 666 C CA . GLY A 1 87 ? 6.085 7.179 -5.608 1.00 81.25 87 GLY A CA 1
ATOM 667 C C . GLY A 1 87 ? 5.290 6.937 -4.307 1.00 81.25 87 GLY A C 1
ATOM 668 O O . GLY A 1 87 ? 5.077 5.772 -3.980 1.00 81.25 87 GLY A O 1
ATOM 669 N N . SER A 1 88 ? 4.759 7.957 -3.619 1.00 88.88 88 SER A N 1
ATOM 670 C CA . SER A 1 88 ? 3.929 7.747 -2.419 1.00 88.88 88 SER A CA 1
ATOM 671 C C . SER A 1 88 ? 2.519 7.233 -2.724 1.00 88.88 88 SER A C 1
ATOM 673 O O . SER A 1 88 ? 1.934 7.508 -3.776 1.00 88.88 88 SER A O 1
ATOM 675 N N . PHE A 1 89 ? 1.953 6.475 -1.790 1.00 92.81 89 PHE A N 1
ATOM 676 C CA . PHE A 1 89 ? 0.604 5.925 -1.891 1.00 92.81 89 PHE A CA 1
ATOM 677 C C . PHE A 1 89 ? -0.032 5.747 -0.514 1.00 92.81 89 PHE A C 1
ATOM 679 O O . PHE A 1 89 ? 0.629 5.811 0.522 1.00 92.81 89 PHE A O 1
ATOM 686 N N . ILE A 1 90 ? -1.345 5.563 -0.518 1.00 95.25 90 ILE A N 1
ATOM 687 C CA . ILE A 1 90 ? -2.187 5.519 0.669 1.00 95.25 90 ILE A CA 1
ATOM 688 C C . ILE A 1 90 ? -2.996 4.229 0.628 1.00 95.25 90 ILE A C 1
ATOM 690 O O . ILE A 1 90 ? -3.549 3.880 -0.419 1.00 95.25 90 ILE A O 1
ATOM 694 N N . THR A 1 91 ? -3.073 3.537 1.759 1.00 97.19 91 THR A N 1
ATOM 695 C CA . THR A 1 91 ? -3.924 2.356 1.934 1.00 97.19 91 THR A CA 1
ATOM 696 C C . THR A 1 91 ? -4.949 2.583 3.034 1.00 97.19 91 THR A C 1
ATOM 698 O O . THR A 1 91 ? -4.686 3.323 3.981 1.00 97.19 91 THR A O 1
ATOM 701 N N . GLY A 1 92 ? -6.114 1.958 2.898 1.00 97.38 92 GLY A N 1
ATOM 702 C CA . GLY A 1 92 ? -7.129 1.864 3.947 1.00 97.38 92 GLY A CA 1
ATOM 703 C C . GLY A 1 92 ? -7.418 0.403 4.264 1.00 97.38 92 GLY A C 1
ATOM 704 O O . GLY A 1 92 ? -7.340 -0.441 3.366 1.00 97.38 92 GLY A O 1
ATOM 705 N N . GLY A 1 93 ? -7.744 0.105 5.518 1.00 96.19 93 GLY A N 1
ATOM 706 C CA . GLY A 1 93 ? -8.067 -1.247 5.967 1.00 96.19 93 GLY A CA 1
ATOM 707 C C . GLY A 1 93 ? -9.306 -1.291 6.850 1.00 96.19 93 GLY A C 1
ATOM 708 O O . GLY A 1 93 ? -9.732 -0.279 7.401 1.00 96.19 93 GLY A O 1
ATOM 709 N N . VAL A 1 94 ? -9.867 -2.491 7.013 1.00 95.06 94 VAL A N 1
ATOM 710 C CA . VAL A 1 94 ? -10.958 -2.749 7.979 1.00 95.06 94 VAL A CA 1
ATOM 711 C C . VAL A 1 94 ? -10.504 -2.623 9.438 1.00 95.06 94 VAL A C 1
ATOM 713 O O . VAL A 1 94 ? -11.322 -2.685 10.344 1.00 95.06 94 VAL A O 1
ATOM 716 N N . ASP A 1 95 ? -9.202 -2.446 9.672 1.00 93.12 95 ASP A N 1
ATOM 717 C CA . ASP A 1 95 ? -8.607 -2.212 10.989 1.00 93.12 95 ASP A CA 1
ATOM 718 C C . ASP A 1 95 ? -8.747 -0.756 11.469 1.00 93.12 95 ASP A C 1
ATOM 720 O O . ASP A 1 95 ? -8.017 -0.321 12.355 1.00 93.12 95 ASP A O 1
ATOM 724 N N . GLY A 1 96 ? -9.627 0.025 10.835 1.00 93.56 96 GLY A N 1
ATOM 725 C CA . GLY A 1 96 ? -9.861 1.426 11.175 1.00 93.56 96 GLY A CA 1
ATOM 726 C C . GLY A 1 96 ? -8.672 2.345 10.886 1.00 93.56 96 GLY A C 1
ATOM 727 O O . GLY A 1 96 ? -8.641 3.466 11.397 1.00 93.56 96 GLY A O 1
ATOM 728 N N . THR A 1 97 ? -7.676 1.914 10.094 1.00 94.81 97 THR A N 1
ATOM 729 C CA . THR A 1 97 ? -6.502 2.744 9.776 1.00 94.81 97 THR A CA 1
ATOM 730 C C . THR A 1 97 ? -6.396 3.127 8.311 1.00 94.81 97 THR A C 1
ATOM 732 O O . THR A 1 97 ? -6.720 2.368 7.397 1.00 94.81 97 THR A O 1
ATOM 735 N N . VAL A 1 98 ? -5.848 4.321 8.101 1.00 96.56 98 VAL A N 1
ATOM 736 C CA . VAL A 1 98 ? -5.284 4.786 6.839 1.00 96.56 98 VAL A CA 1
ATOM 737 C C . VAL A 1 98 ? -3.774 4.876 7.003 1.00 96.56 98 VAL A C 1
ATOM 739 O O . VAL A 1 98 ? -3.274 5.440 7.976 1.00 96.56 98 VAL A O 1
ATOM 742 N N . ARG A 1 99 ? -3.018 4.321 6.059 1.00 94.94 99 ARG A N 1
ATOM 743 C CA . ARG A 1 99 ? -1.555 4.268 6.131 1.00 94.94 99 ARG A CA 1
ATOM 744 C C . ARG A 1 99 ? -0.931 4.927 4.915 1.00 94.94 99 ARG A C 1
ATOM 746 O O . ARG A 1 99 ? -1.382 4.729 3.790 1.00 94.94 99 ARG A O 1
ATOM 753 N N . ILE A 1 100 ? 0.098 5.731 5.161 1.00 92.62 100 ILE A N 1
ATOM 754 C CA . ILE A 1 100 ? 0.841 6.466 4.137 1.00 92.62 100 ILE A CA 1
ATOM 755 C C . ILE A 1 100 ? 2.183 5.784 3.926 1.00 92.62 100 ILE A C 1
ATOM 757 O O . ILE A 1 100 ? 2.956 5.606 4.871 1.00 92.62 100 ILE A O 1
ATOM 761 N N . TRP A 1 101 ? 2.472 5.472 2.670 1.00 91.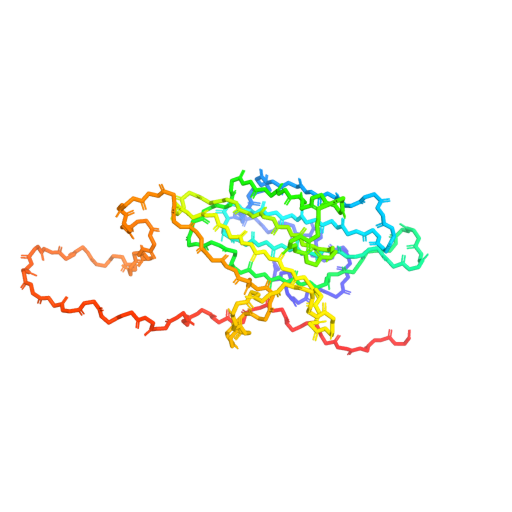94 101 TRP A N 1
ATOM 762 C CA . TRP A 1 101 ? 3.646 4.731 2.243 1.00 91.94 101 TRP A CA 1
ATOM 763 C C . TRP A 1 101 ? 4.450 5.533 1.228 1.00 91.94 101 TRP A C 1
ATOM 765 O O . TRP A 1 101 ? 3.889 6.271 0.418 1.00 91.94 101 TRP A O 1
ATOM 775 N N . SER A 1 102 ? 5.765 5.351 1.236 1.00 87.50 102 SER A N 1
ATOM 776 C CA . SER A 1 1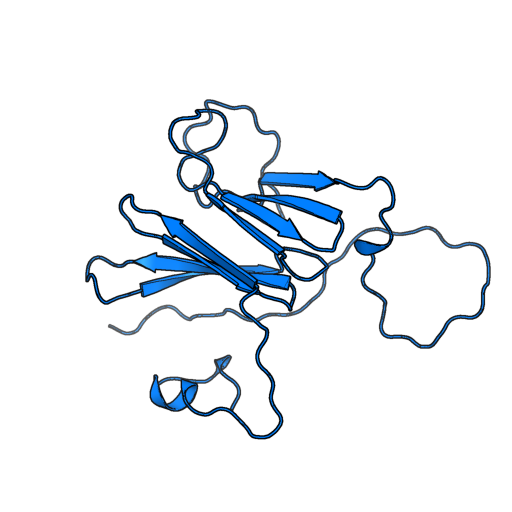02 ? 6.664 5.864 0.207 1.00 87.50 102 SER A CA 1
ATOM 777 C C . SER A 1 102 ? 7.822 4.895 0.005 1.00 87.50 102 SER A C 1
ATOM 779 O O . SER A 1 102 ? 8.440 4.439 0.966 1.00 87.50 102 SER A O 1
ATOM 781 N N . MET A 1 103 ? 8.090 4.570 -1.260 1.00 79.62 103 MET A N 1
ATOM 782 C CA . MET A 1 103 ? 9.164 3.653 -1.655 1.00 79.62 103 MET A CA 1
ATOM 783 C C . MET A 1 103 ? 10.508 4.367 -1.836 1.00 79.62 103 MET A C 1
ATOM 785 O O . MET A 1 103 ? 11.536 3.703 -1.962 1.00 79.62 103 MET A O 1
ATOM 789 N N . GLU A 1 104 ? 10.510 5.701 -1.857 1.00 72.56 104 GLU A N 1
ATOM 790 C CA . GLU A 1 104 ? 11.724 6.496 -2.011 1.00 72.56 104 GLU A CA 1
ATOM 791 C C . GLU A 1 104 ? 12.516 6.502 -0.696 1.00 72.56 104 GLU A C 1
ATOM 793 O O . GLU A 1 104 ? 11.989 6.738 0.402 1.00 72.56 104 GLU A O 1
ATOM 798 N N . LYS A 1 105 ? 13.815 6.207 -0.807 1.00 59.38 105 LYS A N 1
ATOM 799 C CA . LYS A 1 105 ? 14.761 6.445 0.281 1.00 59.38 105 LYS A CA 1
ATOM 800 C C . LYS A 1 105 ? 14.968 7.958 0.338 1.00 59.38 105 LYS A C 1
ATOM 802 O O . LYS A 1 105 ? 15.306 8.566 -0.663 1.00 59.38 105 LYS A O 1
ATOM 807 N N . ASN A 1 106 ? 14.669 8.539 1.497 1.00 53.84 106 ASN A N 1
ATOM 808 C CA . ASN A 1 106 ? 14.774 9.971 1.782 1.00 53.84 106 ASN A CA 1
ATOM 809 C C . ASN A 1 106 ? 16.173 10.488 1.401 1.00 53.84 106 ASN A C 1
ATOM 811 O O . ASN A 1 106 ? 17.108 10.258 2.165 1.00 53.84 106 ASN A O 1
ATOM 815 N N . GLU A 1 107 ? 16.307 11.174 0.269 1.00 51.56 107 GLU A N 1
ATOM 816 C CA . GLU A 1 107 ? 17.505 11.972 -0.032 1.00 51.56 107 GLU A CA 1
ATOM 817 C C . GLU A 1 107 ? 17.171 13.471 -0.012 1.00 51.56 107 GLU A C 1
ATOM 819 O O . GLU A 1 107 ? 17.883 14.221 0.649 1.00 51.56 107 GLU A O 1
ATOM 824 N N . ASP A 1 108 ? 15.996 13.887 -0.502 1.00 48.25 108 ASP A N 1
ATOM 825 C CA . ASP A 1 108 ? 15.629 15.310 -0.566 1.00 48.25 108 ASP A CA 1
ATOM 826 C C . ASP A 1 108 ? 14.365 15.636 0.251 1.00 48.25 108 ASP A C 1
ATOM 828 O O . ASP A 1 108 ? 13.233 15.606 -0.236 1.00 48.25 108 ASP A O 1
ATOM 832 N N . GLN A 1 109 ? 14.536 15.949 1.539 1.00 52.72 109 GLN A N 1
ATOM 833 C CA . GLN A 1 109 ? 13.423 16.384 2.392 1.00 52.72 109 GLN A CA 1
ATOM 834 C C . GLN A 1 109 ? 13.092 17.868 2.183 1.00 52.72 109 GLN A C 1
ATOM 836 O O . GLN A 1 109 ? 13.698 18.738 2.800 1.00 52.72 109 GLN A O 1
ATOM 841 N N . ILE A 1 110 ? 12.053 18.149 1.390 1.00 54.31 110 ILE A N 1
ATOM 842 C CA . ILE A 1 110 ? 11.329 19.439 1.413 1.00 54.31 110 ILE A CA 1
ATOM 843 C C . ILE A 1 110 ? 10.274 19.456 2.542 1.00 54.31 110 ILE A C 1
ATOM 845 O O . ILE A 1 110 ? 9.886 20.517 3.023 1.00 54.31 110 ILE A O 1
ATOM 849 N N . CYS A 1 111 ? 9.822 18.287 3.015 1.00 49.88 111 CYS A N 1
ATOM 850 C CA . CYS A 1 111 ? 8.833 18.159 4.088 1.00 49.88 111 CYS A CA 1
ATOM 851 C C . CYS A 1 111 ? 9.388 17.378 5.283 1.00 49.88 111 CYS A C 1
ATOM 853 O O . CYS A 1 111 ? 9.841 16.244 5.145 1.00 49.88 111 CYS A O 1
ATOM 855 N N . SER A 1 112 ? 9.285 17.983 6.467 1.00 47.06 112 SER A N 1
ATOM 856 C CA . SER A 1 112 ? 9.701 17.462 7.772 1.00 47.06 112 SER A CA 1
ATOM 857 C C . SER A 1 112 ? 8.747 16.385 8.303 1.00 47.06 112 SER A C 1
ATOM 859 O O . SER A 1 112 ? 8.198 16.502 9.398 1.00 47.06 112 SER A O 1
ATOM 861 N N . VAL A 1 113 ? 8.513 15.318 7.534 1.00 54.28 113 VAL A N 1
ATOM 862 C CA . VAL A 1 113 ? 7.766 14.168 8.062 1.00 54.28 113 VAL A CA 1
ATOM 863 C C . VAL A 1 113 ? 8.665 13.501 9.115 1.00 54.28 113 VAL A C 1
ATOM 865 O O . VAL A 1 113 ? 9.719 12.971 8.750 1.00 54.28 113 VAL A O 1
ATOM 868 N N . PRO A 1 114 ? 8.339 13.559 10.421 1.00 50.41 114 PRO A N 1
ATOM 869 C CA . PRO A 1 114 ? 9.289 13.176 11.452 1.00 50.41 114 PRO A CA 1
ATOM 870 C C . PRO A 1 114 ? 9.466 11.658 11.469 1.00 50.41 114 PRO A C 1
ATOM 872 O O . PRO A 1 114 ? 8.489 10.916 11.528 1.00 50.41 114 PRO A O 1
ATOM 875 N N . GLY A 1 115 ? 10.722 11.214 11.502 1.00 54.84 115 GLY A N 1
ATOM 876 C CA . GLY A 1 115 ? 11.095 9.857 11.889 1.00 54.84 115 GLY A CA 1
ATOM 877 C C . GLY A 1 115 ? 11.075 8.839 10.751 1.00 54.84 115 GLY A C 1
ATOM 878 O O . GLY A 1 115 ? 10.039 8.459 10.212 1.00 54.84 115 GLY A O 1
ATOM 879 N N . LYS A 1 116 ? 12.254 8.301 10.433 1.00 64.12 116 LYS A N 1
ATOM 880 C CA . LYS A 1 116 ? 12.357 7.030 9.716 1.00 64.12 116 LYS A CA 1
ATOM 881 C C . LYS A 1 116 ? 11.747 5.950 10.612 1.00 64.12 116 LYS A C 1
ATOM 883 O O . LYS A 1 116 ? 12.279 5.684 11.687 1.00 64.12 116 LYS A O 1
ATOM 888 N N . ASN A 1 117 ? 10.652 5.327 10.187 1.00 70.56 117 ASN A N 1
ATOM 889 C CA . ASN A 1 117 ? 10.133 4.152 10.875 1.00 70.56 117 ASN A CA 1
ATOM 890 C C . ASN A 1 117 ? 11.192 3.036 10.798 1.00 70.56 117 ASN A C 1
ATOM 892 O O . ASN A 1 117 ? 11.535 2.558 9.716 1.00 70.56 117 ASN A O 1
ATOM 896 N N . LEU A 1 118 ? 11.750 2.674 11.958 1.00 73.31 118 LEU A N 1
ATOM 897 C CA . LEU A 1 118 ? 12.853 1.715 12.072 1.00 73.31 118 LEU A CA 1
ATOM 898 C C . LEU A 1 118 ? 12.443 0.298 11.662 1.00 73.31 118 LEU A C 1
ATOM 900 O O . LEU A 1 118 ? 13.279 -0.463 11.186 1.00 73.31 118 LEU A O 1
ATOM 904 N N . LEU A 1 119 ? 11.168 -0.043 11.848 1.00 78.88 119 LEU A N 1
ATOM 905 C CA . LEU A 1 119 ? 10.634 -1.379 11.593 1.00 78.88 119 LEU A CA 1
ATOM 906 C C . LEU A 1 119 ? 10.082 -1.520 10.173 1.00 78.88 119 LEU A C 1
ATOM 908 O O . LEU A 1 119 ? 10.010 -2.625 9.646 1.00 78.88 119 LEU A O 1
ATOM 912 N N . SER A 1 120 ? 9.693 -0.409 9.548 1.00 81.75 120 SER A N 1
ATOM 913 C CA . SER A 1 120 ? 9.171 -0.386 8.186 1.00 81.75 120 SER A CA 1
ATOM 914 C C . SER A 1 120 ? 9.619 0.888 7.468 1.00 81.75 120 SER A C 1
ATOM 916 O O . SER A 1 120 ? 8.968 1.924 7.594 1.00 81.75 120 SER A O 1
ATOM 918 N N . PRO A 1 121 ? 10.718 0.851 6.692 1.00 79.94 121 PRO A N 1
ATOM 919 C CA . PRO A 1 121 ? 11.296 2.051 6.080 1.00 79.94 121 PRO A CA 1
ATOM 920 C C . PRO A 1 121 ? 10.374 2.722 5.049 1.00 79.94 121 PRO A C 1
ATOM 922 O O . PRO A 1 121 ? 10.554 3.905 4.741 1.00 79.94 121 PRO A O 1
ATOM 925 N N . THR A 1 122 ? 9.397 1.978 4.524 1.00 86.19 122 THR A N 1
ATOM 926 C CA . THR A 1 122 ? 8.427 2.455 3.535 1.00 86.19 122 THR A CA 1
ATOM 927 C C . THR A 1 122 ? 7.160 3.028 4.166 1.00 86.19 122 THR A C 1
ATOM 929 O O . THR A 1 122 ? 6.493 3.844 3.534 1.00 86.19 122 THR A O 1
ATOM 932 N N . LEU A 1 123 ? 6.825 2.663 5.409 1.00 89.94 123 LEU A N 1
ATOM 933 C CA . LEU A 1 123 ? 5.667 3.201 6.121 1.00 89.94 123 LEU A CA 1
ATOM 934 C C . LEU A 1 123 ? 6.022 4.545 6.764 1.00 89.94 123 LEU A C 1
ATOM 936 O O . LEU A 1 123 ? 6.841 4.614 7.678 1.00 89.94 123 LEU A O 1
ATOM 940 N N . LYS A 1 124 ? 5.378 5.619 6.307 1.00 86.31 124 LYS A N 1
ATOM 941 C CA . LYS A 1 124 ? 5.631 6.984 6.791 1.00 86.31 124 LYS A CA 1
ATOM 942 C C 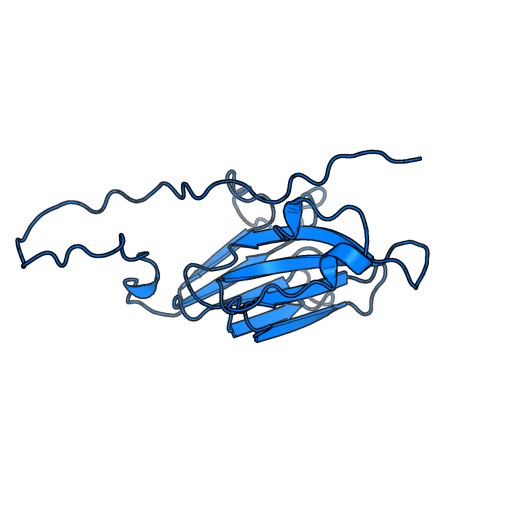. LYS A 1 124 ? 4.703 7.383 7.925 1.00 86.31 124 LYS A C 1
ATOM 944 O O . LYS A 1 124 ? 5.132 8.064 8.849 1.00 86.31 124 LYS A O 1
ATOM 949 N N . LYS A 1 125 ? 3.430 6.988 7.856 1.00 88.50 125 LYS A N 1
ATOM 950 C CA . LYS A 1 125 ? 2.434 7.391 8.854 1.00 88.50 125 LYS A CA 1
ATOM 951 C C . LYS A 1 125 ? 1.281 6.402 8.941 1.00 88.50 125 LYS A C 1
ATOM 953 O O . LYS A 1 125 ? 0.863 5.850 7.926 1.00 88.50 125 LYS A O 1
ATOM 958 N N . ILE A 1 126 ? 0.751 6.244 10.149 1.00 91.50 126 ILE A N 1
ATOM 959 C CA . ILE A 1 126 ? -0.522 5.579 10.426 1.00 91.50 126 ILE A CA 1
ATOM 960 C C . ILE A 1 126 ? -1.482 6.650 10.945 1.00 91.50 126 ILE A C 1
ATOM 962 O O . ILE A 1 126 ? -1.116 7.457 11.799 1.00 91.50 126 ILE A O 1
ATOM 966 N N . ILE A 1 127 ? -2.683 6.681 10.386 1.00 92.88 127 ILE A N 1
ATOM 967 C CA . ILE A 1 127 ? -3.780 7.559 10.773 1.00 92.88 127 ILE A CA 1
ATOM 968 C C . ILE A 1 127 ? -4.919 6.651 11.217 1.00 92.88 127 ILE A C 1
ATOM 970 O O . ILE A 1 127 ? -5.344 5.783 10.458 1.00 92.88 127 ILE A O 1
ATOM 974 N N . HIS A 1 128 ? -5.400 6.845 12.437 1.00 93.06 128 HIS A N 1
ATOM 975 C CA . HIS A 1 128 ? -6.586 6.157 12.929 1.00 93.06 128 HIS A CA 1
ATOM 976 C C . HIS A 1 128 ? -7.822 6.943 12.501 1.00 93.06 128 HIS A C 1
ATOM 978 O O . HIS A 1 128 ? -7.863 8.163 12.660 1.00 93.06 128 HIS A O 1
ATOM 984 N N . VAL A 1 129 ? -8.782 6.249 11.900 1.00 92.31 129 VAL A N 1
ATOM 985 C CA . VAL A 1 129 ? -10.064 6.817 11.462 1.00 92.31 129 VAL A CA 1
ATOM 986 C C . VAL A 1 129 ? -11.111 6.687 12.565 1.00 92.31 129 VAL A C 1
ATOM 988 O O . VAL A 1 129 ? -12.003 7.522 12.670 1.00 92.31 129 VAL A O 1
ATOM 991 N N . GLU A 1 130 ? -10.977 5.660 13.400 1.00 83.56 130 GLU A N 1
ATOM 992 C CA . GLU A 1 130 ? -11.869 5.362 14.516 1.00 83.56 130 GLU A CA 1
ATOM 993 C C . GLU A 1 130 ? -11.184 5.658 15.858 1.00 83.56 130 GLU A C 1
ATOM 995 O O . GLU A 1 130 ? -9.958 5.595 15.975 1.00 83.56 130 GLU A O 1
ATOM 1000 N N . GLU A 1 131 ? -11.985 5.956 16.884 1.00 85.88 131 GLU A N 1
ATOM 1001 C CA . GLU A 1 131 ? -11.514 6.128 18.269 1.00 85.88 131 GLU A CA 1
ATOM 1002 C C . GLU A 1 131 ? -11.416 4.790 19.023 1.00 85.88 131 GLU A C 1
ATOM 1004 O O . GLU A 1 131 ? -10.717 4.684 20.031 1.00 85.88 131 GLU A O 1
ATOM 1009 N N . ASN A 1 132 ? -12.100 3.750 18.529 1.00 86.06 132 ASN A N 1
ATOM 1010 C CA . ASN A 1 132 ? -12.019 2.402 19.074 1.00 86.06 132 ASN A CA 1
ATOM 1011 C C . ASN A 1 132 ? -10.893 1.614 18.392 1.00 86.06 132 ASN A C 1
ATOM 1013 O O . ASN A 1 132 ? -10.948 1.326 17.200 1.00 86.06 132 ASN A O 1
ATOM 1017 N N . PHE A 1 133 ? -9.895 1.207 19.174 1.00 87.94 133 PHE A N 1
ATOM 1018 C CA . PHE A 1 133 ? -8.717 0.493 18.680 1.00 87.94 133 PHE A CA 1
ATOM 1019 C C . PHE A 1 133 ? -8.813 -1.036 18.786 1.00 87.94 133 PHE A C 1
ATOM 1021 O O . PHE A 1 133 ? -7.819 -1.723 18.555 1.00 87.94 133 PHE A O 1
ATOM 1028 N N . ALA A 1 134 ? -9.976 -1.599 19.128 1.00 87.94 134 ALA A N 1
ATOM 1029 C CA . ALA A 1 134 ? -10.145 -3.049 19.267 1.00 87.94 134 ALA A CA 1
ATOM 1030 C C . ALA A 1 134 ? -9.799 -3.818 17.978 1.00 87.94 134 ALA A C 1
ATOM 1032 O O . ALA A 1 134 ? -9.240 -4.910 18.042 1.00 87.94 134 ALA A O 1
ATOM 1033 N N . SER A 1 135 ? -10.056 -3.226 16.808 1.00 86.00 135 SER A N 1
ATOM 1034 C CA . SER A 1 135 ? -9.747 -3.805 15.491 1.00 86.00 135 SER A CA 1
ATOM 1035 C C . SER A 1 135 ? -8.243 -3.907 15.185 1.00 86.00 135 SER A C 1
ATOM 1037 O O . SER A 1 135 ? -7.847 -4.636 14.275 1.00 86.00 135 SER A O 1
ATOM 1039 N N . LEU A 1 136 ? -7.393 -3.222 15.961 1.00 87.19 136 LEU A N 1
ATOM 1040 C CA . LEU A 1 136 ? -5.932 -3.326 15.880 1.00 87.19 136 LEU A CA 1
ATOM 1041 C C . LEU A 1 136 ? -5.366 -4.481 16.703 1.00 87.19 136 LEU A C 1
ATOM 1043 O O . LEU A 1 136 ? -4.187 -4.815 16.564 1.00 87.19 136 LEU A O 1
ATOM 1047 N N . VAL A 1 137 ? -6.178 -5.072 17.579 1.00 85.88 137 VAL A N 1
ATOM 1048 C CA . VAL A 1 137 ? -5.763 -6.206 18.391 1.00 85.88 137 VAL A CA 1
ATOM 1049 C C . VAL A 1 137 ? -5.984 -7.467 17.577 1.00 85.88 137 VAL A C 1
ATOM 1051 O O . VAL A 1 137 ? -7.113 -7.865 17.305 1.00 85.88 137 VAL A O 1
ATOM 1054 N N . GLU A 1 138 ? -4.889 -8.118 17.197 1.00 74.31 138 GLU A N 1
ATOM 1055 C CA . GLU A 1 138 ? -4.979 -9.450 16.624 1.00 74.31 138 GLU A CA 1
ATOM 1056 C C . GLU A 1 138 ? -5.464 -10.416 17.716 1.00 74.31 138 GLU A C 1
ATOM 1058 O O . GLU A 1 138 ? -4.806 -10.524 18.762 1.00 74.31 138 GLU A O 1
ATOM 1063 N N . PRO A 1 139 ? -6.603 -11.106 17.523 1.00 65.50 139 PRO A N 1
ATOM 1064 C CA . PRO A 1 139 ? -7.054 -12.099 18.479 1.00 65.50 139 PRO A CA 1
ATOM 1065 C C . PRO A 1 139 ? -5.959 -13.153 18.598 1.00 65.50 139 PRO A C 1
ATOM 1067 O O . PRO A 1 139 ? -5.628 -13.832 17.624 1.00 65.50 139 PRO A O 1
ATOM 1070 N N . ARG A 1 140 ? -5.367 -13.289 19.787 1.00 65.00 140 ARG A N 1
ATOM 1071 C CA . ARG A 1 140 ? -4.537 -14.459 20.084 1.00 65.00 140 ARG A CA 1
ATOM 1072 C C . ARG A 1 140 ? -5.477 -15.646 19.915 1.00 65.00 140 ARG A C 1
ATOM 1074 O O . ARG A 1 140 ? -6.507 -15.654 20.582 1.00 65.00 140 ARG A O 1
ATOM 1081 N N . GLY A 1 141 ? -5.190 -16.539 18.962 1.00 54.41 141 GLY A N 1
ATOM 1082 C CA . GLY A 1 141 ? -6.078 -17.648 18.593 1.00 54.41 141 GLY A CA 1
ATOM 1083 C C . GLY A 1 141 ? -6.742 -18.243 19.833 1.00 54.41 141 GLY A C 1
ATOM 1084 O O . GLY A 1 141 ? -6.047 -18.612 20.776 1.00 54.41 141 GLY A O 1
ATOM 1085 N N . GLY A 1 142 ? -8.072 -18.195 19.876 1.00 44.62 142 GLY A N 1
ATOM 1086 C CA . GLY A 1 142 ? -8.810 -18.399 21.113 1.00 44.62 142 GLY A CA 1
ATOM 1087 C C . GLY A 1 142 ? -8.654 -19.814 21.661 1.00 44.62 142 GLY A C 1
ATOM 1088 O O . GLY A 1 142 ? -9.160 -20.763 21.073 1.00 44.62 142 GLY A O 1
ATOM 1089 N N . GLU A 1 143 ? -8.072 -19.925 22.850 1.00 39.69 143 GLU A N 1
ATOM 1090 C CA . GLU A 1 143 ? -8.907 -20.350 23.971 1.00 39.69 143 GLU A CA 1
ATOM 1091 C C . GLU A 1 143 ? -9.752 -19.141 24.382 1.00 39.69 143 GLU A C 1
ATOM 1093 O O . GLU A 1 143 ? -9.233 -18.031 24.487 1.00 39.69 143 GLU A O 1
ATOM 1098 N N . VAL A 1 144 ? -11.059 -19.338 24.543 1.00 42.81 144 VAL A N 1
ATOM 1099 C CA . VAL A 1 144 ? -12.006 -18.306 24.987 1.00 42.81 144 VAL A CA 1
ATOM 1100 C C . VAL A 1 144 ? -11.697 -17.957 26.448 1.00 42.81 144 VAL A C 1
ATOM 1102 O O . VAL A 1 144 ? -11.911 -18.818 27.302 1.00 42.81 144 VAL A O 1
ATOM 1105 N N . PRO A 1 145 ? -11.235 -16.741 26.798 1.00 39.09 145 PRO A N 1
ATOM 1106 C CA . PRO A 1 145 ? -11.035 -16.395 28.197 1.00 39.09 145 PRO A CA 1
ATOM 1107 C C . PRO A 1 145 ? -12.348 -15.863 28.777 1.00 39.09 145 PRO A C 1
ATOM 1109 O O . PRO A 1 145 ? -12.882 -14.856 28.307 1.00 39.09 145 PRO A O 1
ATOM 1112 N N . GLN A 1 146 ? -12.858 -16.543 29.808 1.00 35.47 146 GLN A N 1
ATOM 1113 C CA . GLN A 1 146 ? -13.815 -15.959 30.747 1.00 35.47 146 GLN A CA 1
ATOM 1114 C C . GLN A 1 146 ? -13.240 -14.660 31.324 1.00 35.47 146 GLN A C 1
ATOM 1116 O O . GLN A 1 146 ? -12.038 -14.559 31.574 1.0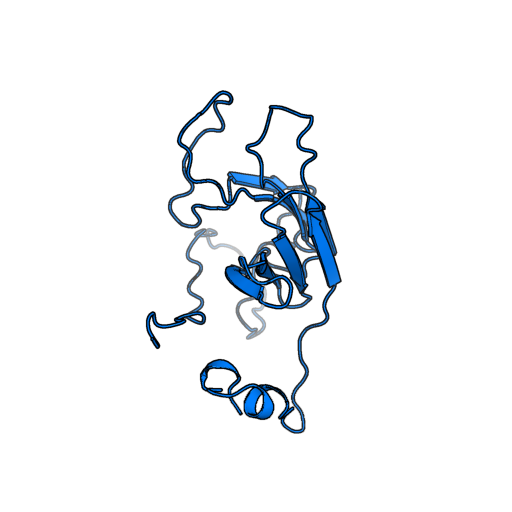0 35.47 146 GLN A O 1
ATOM 1121 N N . GLU A 1 147 ? -14.112 -13.673 31.524 1.00 39.09 147 GLU A N 1
ATOM 1122 C CA . GLU A 1 147 ? -13.769 -12.385 32.114 1.00 39.09 147 GLU A CA 1
ATOM 1123 C C . GLU A 1 147 ? -13.017 -12.553 33.438 1.00 39.09 147 GLU A C 1
ATOM 1125 O O . GLU A 1 147 ? -13.581 -12.999 34.435 1.00 39.09 147 GLU A O 1
ATOM 1130 N N . THR A 1 148 ? -11.771 -12.087 33.483 1.00 31.97 148 THR A N 1
ATOM 1131 C CA . THR A 1 148 ? -11.216 -11.533 34.716 1.00 31.97 148 THR A CA 1
ATOM 1132 C C . THR A 1 148 ? -10.478 -10.246 34.404 1.00 31.97 148 THR A C 1
ATOM 1134 O O . THR A 1 148 ? -9.559 -10.203 33.584 1.00 31.97 148 THR A O 1
ATOM 1137 N N . SER A 1 149 ? -10.928 -9.195 35.081 1.00 41.62 149 SER A N 1
ATOM 1138 C CA . SER A 1 149 ? -10.357 -7.858 35.131 1.00 41.62 149 SER A CA 1
ATOM 1139 C C . SER A 1 149 ? -8.866 -7.869 35.466 1.00 41.62 149 SER A C 1
ATOM 1141 O O . SER A 1 149 ? -8.432 -8.625 36.333 1.00 41.62 149 SER A O 1
ATOM 1143 N N . ASN A 1 150 ? -8.158 -6.900 34.885 1.00 37.66 150 ASN A N 1
ATOM 1144 C CA . ASN A 1 150 ? -6.770 -6.508 35.136 1.00 37.66 150 ASN A CA 1
ATOM 1145 C C . ASN A 1 150 ? -5.723 -7.324 34.383 1.00 37.66 150 ASN A C 1
ATOM 1147 O O . ASN A 1 150 ? -5.270 -8.356 34.864 1.00 37.66 150 ASN A O 1
ATOM 1151 N N . SER A 1 151 ? -5.231 -6.772 33.270 1.00 35.16 151 SER A N 1
ATOM 1152 C CA . SER A 1 151 ? -3.794 -6.765 32.967 1.00 35.16 151 SER A CA 1
ATOM 1153 C C . SER A 1 151 ? -3.467 -5.776 31.849 1.00 35.16 151 SER A C 1
ATOM 1155 O O . SER A 1 151 ? -4.113 -5.718 30.807 1.00 35.16 151 SER A O 1
ATOM 1157 N N . SER A 1 152 ? -2.447 -4.977 32.122 1.00 32.09 152 SER A N 1
ATOM 1158 C CA . SER A 1 152 ? -1.809 -3.967 31.287 1.00 32.09 152 SER A CA 1
ATOM 1159 C C . SER A 1 152 ? -1.511 -4.459 29.865 1.00 32.09 152 SER A C 1
ATOM 1161 O O . SER A 1 152 ? -0.791 -5.434 29.653 1.00 32.09 152 SER A O 1
ATOM 1163 N N . CYS A 1 153 ? -2.029 -3.736 28.868 1.00 32.12 153 CYS A N 1
ATOM 1164 C CA . CYS A 1 153 ? -1.707 -3.958 27.461 1.00 32.12 153 CYS A CA 1
ATOM 1165 C C . CYS A 1 153 ? -0.265 -3.515 27.177 1.00 32.12 153 CYS A C 1
ATOM 1167 O O . CYS A 1 153 ? 0.003 -2.358 26.856 1.00 32.12 153 CYS A O 1
ATOM 1169 N N . LEU A 1 154 ? 0.675 -4.452 27.292 1.00 25.69 154 LEU A N 1
ATOM 1170 C CA . LEU A 1 154 ? 1.994 -4.338 26.680 1.00 25.69 154 LEU A CA 1
ATOM 1171 C C . LEU A 1 154 ? 1.833 -4.412 25.155 1.00 25.69 154 LEU A C 1
ATOM 1173 O O . LEU A 1 154 ? 1.583 -5.473 24.581 1.00 25.69 154 LEU A O 1
ATOM 1177 N N . LEU A 1 155 ? 1.945 -3.249 24.517 1.00 37.59 155 LEU A N 1
ATOM 1178 C CA . LEU A 1 155 ? 2.084 -3.086 23.074 1.00 37.59 155 LEU A CA 1
ATOM 1179 C C . LEU A 1 155 ? 3.468 -3.595 22.619 1.00 37.59 155 LEU A C 1
ATOM 1181 O O . LEU A 1 155 ? 4.476 -3.237 23.223 1.00 37.59 155 LEU A O 1
ATOM 1185 N N . ILE A 1 156 ? 3.487 -4.320 21.484 1.00 27.47 156 ILE A N 1
ATOM 1186 C CA . ILE A 1 156 ? 4.650 -4.787 20.679 1.00 27.47 156 ILE A CA 1
ATOM 1187 C C . ILE A 1 156 ? 5.295 -6.085 21.238 1.00 27.47 156 ILE A C 1
ATOM 1189 O O . ILE A 1 156 ? 5.690 -6.098 22.400 1.00 27.47 156 ILE A O 1
ATOM 1193 N N . PRO A 1 157 ? 5.428 -7.194 20.456 1.00 27.31 157 PRO A N 1
ATOM 1194 C CA . PRO A 1 157 ? 5.931 -7.210 19.077 1.00 27.31 157 PRO A CA 1
ATOM 1195 C C . PRO A 1 157 ? 5.160 -8.060 18.054 1.00 27.31 157 PRO A C 1
ATOM 1197 O O . PRO A 1 157 ? 4.747 -9.190 18.307 1.00 27.31 157 PRO A O 1
ATOM 1200 N N . ILE A 1 158 ? 5.111 -7.535 16.826 1.00 31.61 158 ILE A N 1
ATOM 1201 C CA . ILE A 1 158 ? 4.797 -8.278 15.602 1.00 31.61 158 ILE A CA 1
ATOM 1202 C C . ILE A 1 158 ? 5.925 -9.294 15.382 1.00 31.61 158 ILE A C 1
ATOM 1204 O O . ILE A 1 158 ? 6.961 -8.993 14.792 1.00 31.61 158 ILE A O 1
ATOM 1208 N N . LYS A 1 159 ? 5.744 -10.505 15.909 1.00 28.55 159 LYS A N 1
ATOM 1209 C CA . LYS A 1 159 ? 6.449 -11.703 15.454 1.00 28.55 159 LYS A CA 1
ATOM 1210 C C . LYS A 1 159 ? 5.489 -12.497 14.575 1.00 28.55 159 LYS A C 1
ATOM 1212 O O . LYS A 1 159 ? 4.831 -13.413 15.052 1.00 28.55 159 LYS A O 1
ATOM 1217 N N . SER A 1 160 ? 5.467 -12.199 13.284 1.00 33.12 160 SER A N 1
ATOM 1218 C CA . SER A 1 160 ? 5.116 -13.208 12.289 1.00 33.12 160 SER A CA 1
ATOM 1219 C C . SER A 1 160 ? 6.270 -13.335 11.301 1.00 33.12 160 SER A C 1
ATOM 1221 O O . SER A 1 160 ? 6.879 -12.367 10.852 1.00 33.12 160 SER A O 1
ATOM 1223 N N . ARG A 1 161 ? 6.672 -14.592 11.136 1.00 26.84 161 ARG A N 1
ATOM 1224 C CA . ARG A 1 161 ? 7.850 -15.070 10.426 1.00 26.84 161 ARG A CA 1
ATOM 1225 C C . ARG A 1 161 ? 7.763 -14.741 8.932 1.00 26.84 161 ARG A C 1
ATOM 1227 O O . ARG A 1 161 ? 6.674 -14.696 8.378 1.00 26.84 161 ARG A O 1
ATOM 1234 N N . LEU A 1 162 ? 8.949 -14.553 8.347 1.00 27.00 162 LEU A N 1
ATOM 1235 C CA . LEU A 1 162 ? 9.354 -14.839 6.964 1.00 27.00 162 LEU A CA 1
ATOM 1236 C C . LEU A 1 162 ? 8.227 -15.188 5.977 1.00 27.00 162 LEU A C 1
ATOM 1238 O O . LEU A 1 162 ? 7.597 -16.218 6.148 1.00 27.00 162 LEU A O 1
ATOM 1242 N N . PHE A 1 163 ? 8.128 -14.439 4.875 1.00 24.91 163 PHE A N 1
ATOM 1243 C CA . PHE A 1 163 ? 8.353 -14.975 3.521 1.00 24.91 163 PHE A CA 1
ATOM 1244 C C . PHE A 1 163 ? 8.447 -13.824 2.505 1.00 24.91 163 PHE A C 1
ATOM 1246 O O . PHE A 1 163 ? 7.448 -13.266 2.067 1.00 24.91 163 PHE A O 1
ATOM 1253 N N . CYS A 1 164 ? 9.678 -13.456 2.144 1.00 27.53 164 CYS A N 1
ATOM 1254 C CA . CYS A 1 164 ? 10.074 -13.085 0.781 1.00 27.53 164 CYS A CA 1
ATOM 1255 C C . CYS A 1 164 ? 11.604 -12.989 0.762 1.00 27.53 164 CYS A C 1
ATOM 1257 O O . CYS A 1 164 ? 12.177 -11.904 0.736 1.00 27.53 164 CYS A O 1
ATOM 1259 N N . GLN A 1 165 ? 12.273 -14.137 0.839 1.00 25.09 165 GLN A N 1
ATOM 1260 C CA . GLN A 1 165 ? 13.667 -14.233 0.432 1.00 25.09 165 GLN A CA 1
ATOM 1261 C C . GLN A 1 165 ? 13.648 -14.608 -1.048 1.00 25.09 165 GLN A C 1
ATOM 1263 O O . GLN A 1 165 ? 13.622 -15.784 -1.390 1.00 25.09 165 GLN A O 1
ATOM 1268 N N . ILE A 1 166 ? 13.583 -13.605 -1.926 1.00 27.98 166 ILE A N 1
ATOM 1269 C CA . ILE A 1 166 ? 13.990 -13.809 -3.316 1.00 27.98 166 ILE A CA 1
ATOM 1270 C C . ILE A 1 166 ? 15.496 -13.593 -3.299 1.00 27.98 166 ILE A C 1
ATOM 1272 O O . ILE A 1 166 ? 15.969 -12.491 -3.030 1.00 27.98 166 ILE A O 1
ATOM 1276 N N . LYS A 1 167 ? 16.228 -14.698 -3.447 1.00 26.75 167 LYS A N 1
ATOM 1277 C CA . LYS A 1 167 ? 17.675 -14.690 -3.624 1.00 26.75 167 LYS A CA 1
ATOM 1278 C C . LYS A 1 167 ? 18.013 -13.943 -4.908 1.00 26.75 167 LYS A C 1
ATOM 1280 O O . LYS A 1 167 ? 17.406 -14.185 -5.948 1.00 26.75 167 LYS A O 1
ATOM 1285 N N . ASP A 1 168 ? 19.019 -13.091 -4.789 1.00 30.66 168 ASP A N 1
ATOM 1286 C CA . ASP A 1 168 ? 19.813 -12.588 -5.894 1.00 30.66 168 ASP A CA 1
ATOM 1287 C C . ASP A 1 168 ? 20.380 -13.733 -6.753 1.00 30.66 168 ASP A C 1
ATOM 1289 O O . ASP A 1 168 ? 20.696 -14.815 -6.246 1.00 30.66 168 ASP A O 1
ATOM 1293 N N . ASN A 1 169 ? 20.599 -13.391 -8.024 1.00 26.12 169 ASN A N 1
ATOM 1294 C CA . ASN A 1 169 ? 21.380 -14.075 -9.059 1.00 26.12 169 ASN A CA 1
ATOM 1295 C C . ASN A 1 169 ? 20.752 -15.285 -9.756 1.00 26.12 169 ASN A C 1
ATOM 1297 O O . ASN A 1 169 ? 20.831 -16.406 -9.265 1.00 26.12 169 ASN A O 1
ATOM 1301 N N . LEU A 1 170 ? 20.340 -15.067 -11.009 1.00 24.59 170 LEU A N 1
ATOM 1302 C CA . LEU A 1 170 ? 20.730 -15.939 -12.118 1.00 24.59 170 LEU A CA 1
ATOM 1303 C C . LEU A 1 170 ? 20.897 -15.088 -13.399 1.00 24.59 170 LEU A C 1
ATOM 1305 O O . LEU A 1 170 ? 19.902 -14.655 -13.967 1.00 24.59 170 LEU A O 1
ATOM 1309 N N . ILE A 1 171 ? 22.177 -14.878 -13.750 1.00 31.25 171 ILE A N 1
ATOM 1310 C CA . ILE A 1 171 ? 22.812 -14.528 -15.046 1.00 31.25 171 ILE A CA 1
ATOM 1311 C C . ILE A 1 171 ? 22.273 -13.310 -15.808 1.00 31.25 171 ILE A C 1
ATOM 1313 O O . ILE A 1 171 ? 21.186 -13.394 -16.413 1.00 31.25 171 ILE A O 1
#